Protein AF-A0A8J5ZRU1-F1 (afdb_monomer)

Sequence (84 aa):
MNSGLNTPIFILASGDLQVTGSGHCPYSTAQKAVGKDNFTLIPEGVNGIEERMTVVWDKAVVRPPPALRNVLERPSAAAERPPF

Solvent-accessible surface area (backbone atoms only — not comparable to full-atom values): 5410 Å² total; per-residue (Å²): 146,66,80,69,71,78,35,75,63,48,34,40,73,75,58,81,36,87,82,88,78,51,73,64,40,71,66,54,71,75,59,39,50,71,11,73,91,42,70,91,55,34,69,87,54,38,70,35,70,84,50,42,65,60,52,51,42,42,49,57,66,77,54,42,53,80,82,44,48,81,68,51,73,43,79,80,70,72,70,75,76,76,94,124

Secondary structure (DSSP, 8-state):
--TTTT-HHHHHHHTS-------B----HHHHGGGSS-GGGSPP-B--TTTHHHHHHIIIIIS--HHHHHHHTSTTTT------

Radius of gyration: 17.16 Å; Cα contacts (8 Å, |Δi|>4): 75; chains: 1; bounding box: 40×24×42 Å

Nearest PDB structures (foldseek):
  4b3z-assembly1_B  TM=9.427E-01  e=4.324E-05  Homo sapiens
  5mkv-assembly1_D  TM=9.386E-01  e=3.931E-04  Homo sapiens
  1gkp-assembly1_A  TM=9.559E-01  e=3.249E-02  Thermus sp.

Structure (mmCIF, N/CA/C/O backbone):
data_AF-A0A8J5ZRU1-F1
#
_entry.id   AF-A0A8J5ZRU1-F1
#
loop_
_atom_site.group_PDB
_atom_site.id
_atom_site.type_symbol
_atom_site.label_atom_id
_atom_site.label_alt_id
_atom_site.label_comp_id
_atom_site.label_asym_id
_atom_site.label_entity_id
_atom_site.label_seq_id
_atom_site.pdbx_PDB_ins_code
_atom_site.Cartn_x
_atom_site.Cartn_y
_atom_site.Cartn_z
_atom_site.occupancy
_atom_site.B_iso_or_equiv
_atom_site.auth_seq_id
_atom_site.auth_comp_id
_atom_site.auth_asym_id
_atom_site.auth_atom_id
_atom_site.pdbx_PDB_model_num
ATOM 1 N N . MET A 1 1 ? -10.652 3.065 -23.467 1.00 44.31 1 MET A N 1
ATOM 2 C CA . MET A 1 1 ? -9.520 2.121 -23.633 1.00 44.31 1 MET A CA 1
ATOM 3 C C . MET A 1 1 ? -8.184 2.730 -23.156 1.00 44.31 1 MET A C 1
ATOM 5 O O . MET A 1 1 ? -7.190 2.596 -23.844 1.00 44.31 1 MET A O 1
ATOM 9 N N . ASN A 1 2 ? -8.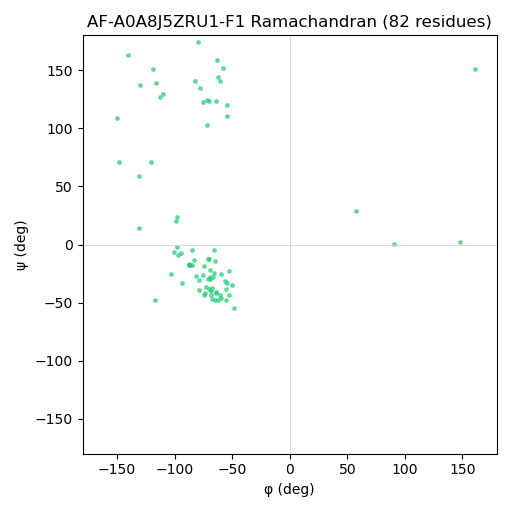124 3.364 -21.969 1.00 49.56 2 ASN A N 1
ATOM 10 C CA . ASN A 1 2 ? -6.915 4.054 -21.452 1.00 49.56 2 ASN A CA 1
ATOM 11 C C . ASN A 1 2 ? -6.542 3.676 -19.999 1.00 49.56 2 ASN A C 1
ATOM 13 O O . ASN A 1 2 ? -5.737 4.344 -19.360 1.00 49.56 2 ASN A O 1
ATOM 17 N N . SER A 1 3 ? -7.112 2.604 -19.443 1.00 58.94 3 SER A N 1
ATOM 18 C CA . SER A 1 3 ? -6.913 2.234 -18.031 1.00 58.94 3 SER A CA 1
ATOM 19 C C . SER A 1 3 ? -5.514 1.692 -17.700 1.00 58.94 3 SER A C 1
ATOM 21 O O . SER A 1 3 ? -5.174 1.590 -16.527 1.00 58.94 3 SER A O 1
ATOM 23 N N . GLY A 1 4 ? -4.690 1.353 -18.700 1.00 58.97 4 GLY A N 1
ATOM 24 C CA . GLY A 1 4 ? -3.364 0.761 -18.478 1.00 58.97 4 GLY A CA 1
ATOM 25 C C . GLY A 1 4 ? -2.250 1.758 -18.136 1.00 58.97 4 GLY A C 1
ATOM 26 O O . GLY A 1 4 ? -1.296 1.381 -17.460 1.00 58.97 4 GLY A O 1
ATOM 27 N N . LEU A 1 5 ? -2.371 3.017 -18.576 1.00 64.62 5 LEU A N 1
ATOM 28 C CA . LEU A 1 5 ? -1.305 4.025 -18.456 1.00 64.62 5 LEU A CA 1
ATOM 29 C C . LEU A 1 5 ? -1.322 4.783 -17.119 1.00 64.62 5 LEU A C 1
ATOM 31 O O . LEU A 1 5 ? -0.314 5.352 -16.733 1.00 64.62 5 LEU A O 1
ATOM 35 N N . ASN A 1 6 ? -2.429 4.751 -16.372 1.00 68.19 6 ASN A N 1
ATOM 36 C CA . ASN A 1 6 ? -2.562 5.459 -15.088 1.00 68.19 6 ASN A CA 1
ATOM 37 C C . ASN A 1 6 ? -2.316 4.553 -13.869 1.00 68.19 6 ASN A C 1
ATOM 39 O O . ASN A 1 6 ? -2.845 4.799 -12.786 1.00 68.19 6 ASN A O 1
ATOM 43 N N . THR A 1 7 ? -1.572 3.456 -14.037 1.00 84.38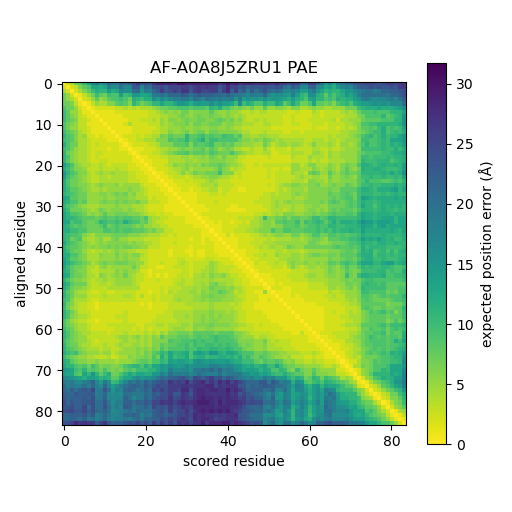 7 THR A N 1
ATOM 44 C CA . THR A 1 7 ? -1.265 2.572 -12.905 1.00 84.38 7 THR A CA 1
ATOM 45 C C . THR A 1 7 ? -0.076 3.122 -12.108 1.00 84.38 7 THR A C 1
ATOM 47 O O . THR A 1 7 ? 0.892 3.573 -12.722 1.00 84.38 7 THR A O 1
ATOM 50 N N . PRO A 1 8 ? -0.085 3.042 -10.761 1.00 87.81 8 PRO A N 1
ATOM 51 C CA . PRO A 1 8 ? 1.023 3.519 -9.925 1.00 87.81 8 PRO A CA 1
ATOM 52 C C . PRO A 1 8 ? 2.391 2.930 -10.299 1.00 87.81 8 PRO A C 1
ATOM 54 O O . PRO A 1 8 ? 3.415 3.594 -10.198 1.00 87.81 8 PRO A O 1
ATOM 57 N N . ILE A 1 9 ? 2.409 1.682 -10.772 1.00 89.75 9 ILE A N 1
ATOM 58 C CA . ILE A 1 9 ? 3.631 0.999 -11.211 1.00 89.75 9 ILE A CA 1
ATOM 59 C C . ILE A 1 9 ? 4.142 1.551 -12.546 1.00 89.75 9 ILE A C 1
ATOM 61 O O . ILE A 1 9 ? 5.349 1.670 -12.728 1.00 89.75 9 ILE A O 1
ATOM 65 N N . PHE A 1 10 ? 3.247 1.917 -13.468 1.00 86.50 10 PHE A N 1
ATOM 66 C CA . PHE A 1 10 ? 3.644 2.533 -14.733 1.00 86.50 10 PHE A CA 1
ATOM 67 C C . PHE A 1 10 ? 4.288 3.903 -14.510 1.00 86.50 10 PHE A C 1
ATOM 69 O O . PHE A 1 10 ? 5.379 4.131 -15.018 1.00 86.50 10 PHE A O 1
ATOM 76 N N . ILE A 1 11 ? 3.665 4.764 -13.697 1.00 87.44 11 ILE A N 1
ATOM 77 C CA . ILE A 1 11 ? 4.203 6.103 -13.394 1.00 87.44 11 ILE A CA 1
ATOM 78 C C . ILE A 1 11 ? 5.508 6.050 -12.582 1.00 87.44 11 ILE A C 1
ATOM 80 O O . ILE A 1 11 ? 6.351 6.935 -12.693 1.00 87.44 11 ILE A O 1
ATOM 84 N N . LEU A 1 12 ? 5.703 4.994 -11.783 1.00 88.12 12 LEU A N 1
ATOM 85 C CA . LEU A 1 12 ? 6.968 4.733 -11.096 1.00 88.12 12 LEU A CA 1
ATOM 86 C C . LEU A 1 12 ? 8.073 4.353 -12.089 1.00 88.12 12 LEU A C 1
ATOM 88 O O . LEU A 1 12 ? 9.194 4.839 -11.996 1.00 88.12 12 LEU A O 1
ATOM 92 N N . ALA A 1 13 ? 7.757 3.494 -13.059 1.00 84.62 13 ALA A N 1
ATOM 93 C CA . ALA A 1 13 ? 8.710 3.059 -14.073 1.00 84.62 13 ALA A CA 1
ATOM 94 C C . ALA A 1 13 ? 8.985 4.125 -15.153 1.00 84.62 13 ALA A C 1
ATOM 96 O O . ALA A 1 13 ? 10.066 4.112 -15.740 1.00 84.62 13 ALA A O 1
ATOM 97 N N . SER A 1 14 ? 8.046 5.045 -15.418 1.00 83.31 14 SER A N 1
ATOM 98 C CA . SER A 1 14 ? 8.259 6.194 -16.315 1.00 83.31 14 SER A CA 1
ATOM 99 C C . SER A 1 14 ? 9.135 7.286 -15.692 1.00 83.31 14 SER A C 1
ATOM 101 O O . SER A 1 14 ? 9.692 8.099 -16.426 1.00 83.31 14 SER A O 1
ATOM 103 N N . GLY A 1 15 ? 9.284 7.290 -14.362 1.00 83.88 15 GLY A N 1
ATOM 104 C CA . GLY A 1 15 ? 10.044 8.289 -13.608 1.00 83.88 15 GLY A CA 1
ATOM 105 C C . GLY A 1 15 ? 9.224 9.498 -13.138 1.00 83.88 15 GLY A C 1
ATOM 106 O O . GLY A 1 15 ? 9.778 10.372 -12.468 1.00 83.88 15 GLY A O 1
ATOM 107 N N . ASP A 1 16 ? 7.920 9.537 -13.435 1.00 87.38 16 ASP A N 1
ATOM 108 C CA . ASP A 1 16 ? 7.005 10.594 -12.972 1.00 87.38 16 ASP A CA 1
ATOM 109 C C . ASP A 1 16 ? 6.729 10.490 -11.461 1.00 87.38 16 ASP A C 1
ATOM 111 O O . ASP A 1 16 ? 6.524 11.497 -10.784 1.00 87.38 16 ASP A O 1
ATOM 115 N N . LEU A 1 17 ? 6.770 9.269 -10.920 1.00 89.06 17 LEU A N 1
ATOM 116 C CA . LEU A 1 17 ? 6.817 8.978 -9.490 1.00 89.06 17 LEU A CA 1
ATOM 117 C C . LEU A 1 17 ? 8.200 8.412 -9.151 1.00 89.06 17 LEU A C 1
ATOM 119 O O . LEU A 1 17 ? 8.641 7.463 -9.786 1.00 89.06 17 LEU A O 1
ATOM 123 N N . GLN A 1 18 ? 8.882 8.954 -8.139 1.00 88.69 18 GLN A N 1
ATOM 124 C CA . GLN A 1 18 ? 10.250 8.520 -7.805 1.00 88.69 18 GLN A CA 1
ATOM 125 C C . GLN A 1 18 ? 10.339 7.611 -6.576 1.00 88.69 18 GLN A C 1
ATOM 127 O O . GLN A 1 18 ? 11.298 6.853 -6.438 1.00 88.69 18 GLN A O 1
ATOM 132 N N . VAL A 1 19 ? 9.378 7.691 -5.652 1.00 89.25 19 VAL A N 1
ATOM 133 C CA . VAL A 1 19 ? 9.493 7.056 -4.331 1.00 89.25 19 VAL A CA 1
ATOM 134 C C . VAL A 1 19 ? 8.253 6.234 -4.011 1.00 89.25 19 VAL A C 1
ATOM 136 O O . VAL A 1 19 ? 7.124 6.679 -4.204 1.00 89.25 19 VAL A O 1
ATOM 139 N N . THR A 1 20 ? 8.475 5.040 -3.457 1.00 90.31 20 THR A N 1
ATOM 140 C CA . THR A 1 20 ? 7.425 4.208 -2.862 1.00 90.31 20 THR A CA 1
ATOM 141 C C . THR A 1 20 ? 7.620 4.105 -1.351 1.00 90.31 20 THR A C 1
ATOM 143 O O . THR A 1 20 ? 8.690 3.732 -0.860 1.00 90.31 20 THR A O 1
ATOM 146 N N . GLY A 1 21 ? 6.569 4.426 -0.600 1.00 91.06 21 GLY A N 1
ATOM 147 C CA . GLY A 1 21 ? 6.489 4.238 0.847 1.00 91.06 21 GLY A CA 1
ATOM 148 C C . GLY A 1 21 ? 5.343 3.294 1.198 1.00 91.06 21 GLY A C 1
ATOM 149 O O . GLY A 1 21 ? 4.361 3.222 0.465 1.00 91.06 21 GLY A O 1
ATOM 150 N N . SER A 1 22 ? 5.463 2.563 2.307 1.00 90.25 22 SER A N 1
ATOM 151 C CA . SER A 1 22 ? 4.406 1.656 2.776 1.00 90.25 22 SER A CA 1
ATOM 152 C C . SER A 1 22 ? 3.334 2.347 3.623 1.00 90.25 22 SER A C 1
ATOM 154 O O . SER A 1 22 ? 2.274 1.767 3.826 1.00 90.25 22 SER A O 1
ATOM 156 N N . GLY A 1 23 ? 3.600 3.549 4.153 1.00 89.44 23 GLY A N 1
ATOM 157 C CA . GLY A 1 23 ? 2.690 4.219 5.093 1.00 89.44 23 GLY A CA 1
ATOM 158 C C . GLY A 1 23 ? 2.399 3.381 6.346 1.00 89.44 23 GLY A C 1
ATOM 159 O O . GLY A 1 23 ? 1.306 3.466 6.895 1.00 89.44 23 GLY A O 1
ATOM 160 N N . HIS A 1 24 ? 3.352 2.528 6.747 1.00 88.75 24 HIS A N 1
ATOM 161 C CA . HIS A 1 24 ? 3.172 1.505 7.775 1.00 88.75 24 HIS A CA 1
ATOM 162 C C . HIS A 1 24 ? 2.652 2.093 9.095 1.00 88.75 24 HIS A C 1
ATOM 164 O O . HIS A 1 24 ? 3.372 2.795 9.801 1.00 88.75 24 HIS A O 1
ATOM 170 N N . CYS A 1 25 ? 1.399 1.767 9.413 1.00 93.06 25 CYS A N 1
ATOM 171 C CA . CYS A 1 25 ? 0.690 2.179 10.622 1.00 93.06 25 CYS A CA 1
ATOM 172 C C . CYS A 1 25 ? -0.297 1.061 11.019 1.00 93.06 25 CYS A C 1
ATOM 174 O O . CYS A 1 25 ? -1.499 1.162 10.765 1.00 93.06 25 CYS A O 1
ATOM 176 N N . PRO A 1 26 ? 0.191 -0.091 11.514 1.00 91.62 26 PRO A N 1
ATOM 177 C CA . PRO A 1 26 ? -0.667 -1.240 11.756 1.00 91.62 26 PRO A CA 1
ATOM 178 C C . PRO A 1 26 ? -1.480 -1.071 13.044 1.00 91.62 26 PRO A C 1
ATOM 180 O O . PRO A 1 26 ? -0.951 -0.748 14.105 1.00 91.62 26 PRO A O 1
ATOM 183 N N . TYR A 1 27 ? -2.768 -1.392 12.952 1.00 94.38 27 TYR A N 1
ATOM 184 C CA . TYR A 1 27 ? -3.668 -1.543 14.092 1.00 94.38 27 TYR A CA 1
ATOM 185 C C . TYR A 1 27 ? -4.152 -2.989 14.161 1.00 94.38 27 TYR A C 1
ATOM 187 O O . TYR A 1 27 ? -4.492 -3.587 13.137 1.00 94.38 27 TYR A O 1
ATOM 195 N N . SER A 1 28 ? -4.218 -3.544 15.368 1.00 95.38 28 SER A N 1
ATOM 196 C CA . SER A 1 28 ? -4.838 -4.847 15.614 1.00 95.38 28 SER A CA 1
ATOM 197 C C . SER A 1 28 ? -6.331 -4.825 15.273 1.00 95.38 28 SER A C 1
ATOM 199 O O . SER A 1 28 ? -6.982 -3.778 15.288 1.00 95.38 28 SER A O 1
ATOM 201 N N . THR A 1 29 ? -6.912 -6.001 15.038 1.00 94.62 29 THR A N 1
ATOM 202 C CA . THR A 1 29 ? -8.358 -6.142 14.805 1.00 94.62 29 THR A CA 1
ATOM 203 C C . THR A 1 29 ? -9.183 -5.542 15.945 1.00 94.62 29 THR A C 1
ATOM 205 O O . THR A 1 29 ? -10.193 -4.893 15.691 1.00 94.62 29 THR A O 1
ATOM 208 N N . ALA A 1 30 ? -8.727 -5.694 17.194 1.00 95.12 30 ALA A N 1
ATOM 209 C CA . ALA A 1 30 ? -9.382 -5.105 18.359 1.00 95.12 30 ALA A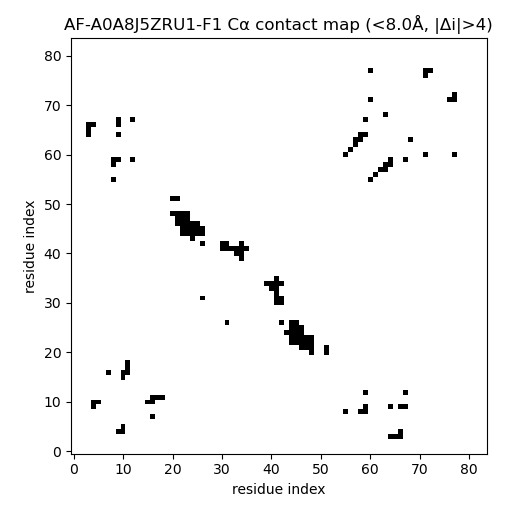 CA 1
ATOM 210 C C . ALA A 1 30 ? -9.367 -3.567 18.317 1.00 95.12 30 ALA A C 1
ATOM 212 O O . ALA A 1 30 ? -10.380 -2.938 18.607 1.00 95.12 30 ALA A O 1
ATOM 213 N N . GLN A 1 31 ? -8.255 -2.957 17.895 1.00 93.75 31 GLN A N 1
ATOM 214 C CA . GLN A 1 31 ? -8.163 -1.503 17.724 1.00 93.75 31 GLN A CA 1
ATOM 215 C C . GLN A 1 31 ? -9.042 -1.004 16.568 1.00 93.75 31 GLN A C 1
ATOM 217 O O . GLN A 1 31 ? -9.678 0.038 16.696 1.00 93.75 31 GLN A O 1
ATOM 222 N N . LYS A 1 32 ? -9.139 -1.758 15.464 1.00 94.56 32 LYS A N 1
ATOM 223 C CA . LYS A 1 32 ? -10.028 -1.408 14.343 1.00 94.56 32 LYS A CA 1
ATOM 224 C C . LYS A 1 32 ? -11.516 -1.554 14.675 1.00 94.56 32 LYS A C 1
ATOM 226 O O . LYS A 1 32 ? -12.335 -0.825 14.121 1.00 94.56 32 LYS A O 1
ATOM 231 N N . ALA A 1 33 ? -11.870 -2.445 15.602 1.00 94.12 33 ALA A N 1
ATOM 232 C CA . ALA A 1 33 ? -13.255 -2.706 15.994 1.00 94.12 33 ALA A CA 1
ATOM 233 C C . ALA A 1 33 ? -13.961 -1.509 16.661 1.00 94.12 33 ALA A C 1
ATOM 235 O O . ALA A 1 33 ? -15.188 -1.506 16.724 1.00 94.12 33 ALA A O 1
ATOM 236 N N . VAL A 1 34 ? -13.225 -0.475 17.096 1.00 94.50 34 VAL A N 1
ATOM 237 C CA . VAL A 1 34 ? -13.800 0.783 17.618 1.00 94.50 34 VAL A CA 1
ATOM 238 C C . VAL A 1 34 ? -14.753 1.440 16.611 1.00 94.50 34 VAL A C 1
ATOM 240 O O . VAL A 1 34 ? -15.740 2.049 17.014 1.00 94.50 34 VAL A O 1
ATOM 243 N N . GLY A 1 35 ? -14.513 1.271 15.307 1.00 94.00 35 GLY A N 1
ATOM 244 C CA . GLY A 1 35 ? -15.388 1.789 14.255 1.00 94.00 35 GLY A CA 1
ATOM 245 C C . GLY A 1 35 ? -16.366 0.779 13.655 1.00 94.00 35 GLY A C 1
ATOM 246 O O . GLY A 1 35 ? -16.849 1.001 12.549 1.00 94.00 35 GLY A O 1
ATOM 247 N N . LYS A 1 36 ? -16.676 -0.329 14.349 1.00 94.00 36 LYS A N 1
ATOM 248 C CA . LYS A 1 36 ? -17.605 -1.368 13.856 1.00 94.00 36 LYS A CA 1
ATOM 249 C C . LYS A 1 36 ? -18.957 -0.797 13.412 1.00 94.00 36 LYS A C 1
ATOM 251 O O . LYS A 1 36 ? -19.463 -1.189 12.365 1.00 94.00 36 LYS A O 1
ATOM 256 N N . ASP A 1 37 ? -19.512 0.118 14.204 1.00 96.12 37 ASP A N 1
ATOM 257 C CA . ASP A 1 37 ? -20.836 0.709 13.967 1.00 96.12 37 ASP A CA 1
ATOM 258 C C . ASP A 1 37 ? -20.755 2.109 13.323 1.00 96.12 37 ASP A C 1
ATOM 260 O O . ASP A 1 37 ? -21.770 2.684 12.937 1.00 96.12 37 ASP A O 1
ATOM 264 N N . ASN A 1 38 ? -19.544 2.660 13.179 1.00 94.38 38 ASN A N 1
ATOM 265 C CA . ASN A 1 38 ? -19.282 3.914 12.481 1.00 94.38 38 ASN A CA 1
ATOM 266 C C . ASN A 1 38 ? -17.876 3.896 11.862 1.00 94.38 38 ASN A C 1
ATOM 268 O O . ASN A 1 38 ? -16.873 4.024 12.571 1.00 94.38 38 ASN A O 1
ATOM 272 N N . PHE A 1 39 ? -17.811 3.799 10.532 1.00 96.06 39 PHE A N 1
ATOM 273 C CA . PHE A 1 39 ? -16.550 3.685 9.799 1.00 96.06 39 PHE A CA 1
ATOM 274 C C . PHE A 1 39 ? -15.604 4.876 10.020 1.00 96.06 39 PHE A C 1
ATOM 276 O O . PHE A 1 39 ? -14.395 4.695 9.933 1.00 96.06 39 PHE A O 1
ATOM 283 N N . THR A 1 40 ? -16.112 6.069 10.362 1.00 96.31 40 THR A N 1
ATOM 284 C CA . THR A 1 40 ? -15.259 7.249 10.602 1.00 96.31 40 THR A CA 1
ATOM 285 C C . THR A 1 40 ? -14.426 7.138 11.879 1.00 96.31 40 THR A C 1
ATOM 287 O O . THR A 1 40 ? -13.557 7.971 12.111 1.00 96.31 40 THR A O 1
ATOM 290 N N . LEU A 1 41 ? -14.724 6.158 12.740 1.00 94.94 41 LEU A N 1
ATOM 291 C CA . LEU A 1 41 ? -13.988 5.889 13.975 1.00 94.94 41 LEU A CA 1
ATOM 292 C C . LEU A 1 41 ? -12.962 4.757 13.817 1.00 94.94 41 LEU A C 1
ATOM 294 O O . LEU A 1 41 ? -12.259 4.442 14.777 1.00 94.94 41 LEU A O 1
ATOM 298 N N . ILE A 1 42 ? -12.875 4.120 12.643 1.00 95.75 42 ILE A N 1
ATOM 299 C CA . ILE A 1 42 ? -11.841 3.115 12.386 1.00 95.75 42 ILE A CA 1
ATOM 300 C C . ILE A 1 42 ? -10.493 3.848 12.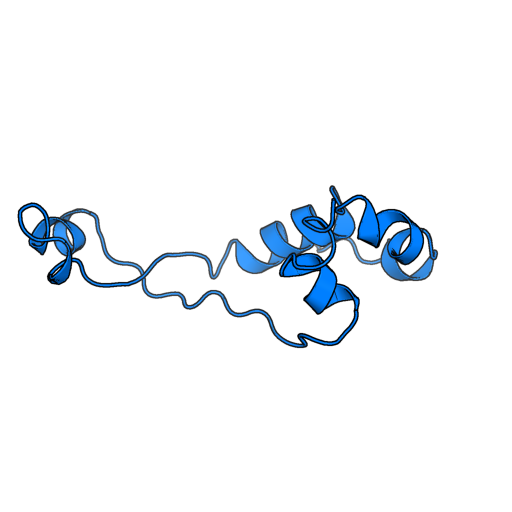293 1.00 95.75 42 ILE A C 1
ATOM 302 O O . ILE A 1 42 ? -10.357 4.751 11.470 1.00 95.75 42 ILE A O 1
ATOM 306 N N . PRO A 1 43 ? -9.480 3.488 13.101 1.00 93.56 43 PRO A N 1
ATOM 307 C CA . PRO A 1 43 ? -8.151 4.063 12.961 1.00 93.56 43 PRO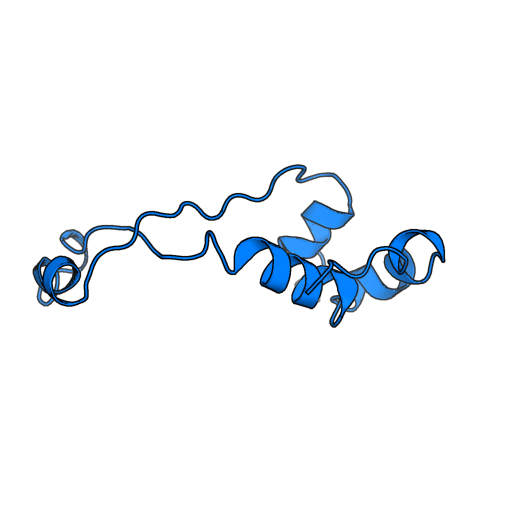 A CA 1
ATOM 308 C C . PRO A 1 43 ? -7.542 3.688 11.601 1.00 93.56 43 PRO A C 1
ATOM 310 O O . PRO A 1 43 ? -7.414 2.506 11.256 1.00 93.56 43 PRO A O 1
ATOM 313 N N . GLU A 1 44 ? -7.172 4.714 10.836 1.00 93.56 44 GLU A N 1
ATOM 314 C CA . GLU A 1 44 ? -6.632 4.580 9.484 1.00 93.56 44 GLU A CA 1
ATOM 315 C C . GLU A 1 44 ? -5.181 4.103 9.508 1.00 93.56 44 GLU A C 1
ATOM 317 O O . GLU A 1 44 ? -4.302 4.742 10.089 1.00 93.56 44 GLU A O 1
ATOM 322 N N . GLY A 1 45 ? -4.917 2.975 8.850 1.00 91.06 45 GLY A N 1
ATOM 323 C CA . GLY A 1 45 ? -3.572 2.419 8.774 1.00 91.06 45 GLY A CA 1
ATOM 324 C C . GLY A 1 45 ? -3.521 0.937 8.406 1.00 91.06 45 GLY A C 1
ATOM 325 O O . GLY A 1 45 ? -4.451 0.159 8.670 1.00 91.06 45 GLY A O 1
ATOM 326 N N . VAL A 1 46 ? -2.426 0.545 7.754 1.00 92.25 46 VAL A N 1
ATOM 327 C CA . VAL A 1 46 ? -2.161 -0.816 7.259 1.00 92.25 46 VAL A CA 1
ATOM 328 C C . VAL A 1 46 ? -0.696 -1.211 7.474 1.00 92.25 46 VAL A C 1
ATOM 330 O O . VAL A 1 46 ? 0.165 -0.362 7.720 1.00 92.25 46 VAL A O 1
ATOM 333 N N . ASN A 1 47 ? -0.409 -2.513 7.397 1.00 92.56 47 ASN A N 1
ATOM 334 C CA . ASN A 1 47 ? 0.955 -3.037 7.309 1.00 92.56 47 ASN A CA 1
ATOM 335 C C . ASN A 1 47 ? 1.497 -2.930 5.868 1.00 92.56 47 ASN A C 1
ATOM 337 O O . ASN A 1 47 ? 0.774 -2.540 4.954 1.00 92.56 47 ASN A O 1
ATOM 341 N N . GLY A 1 48 ? 2.776 -3.267 5.669 1.00 91.38 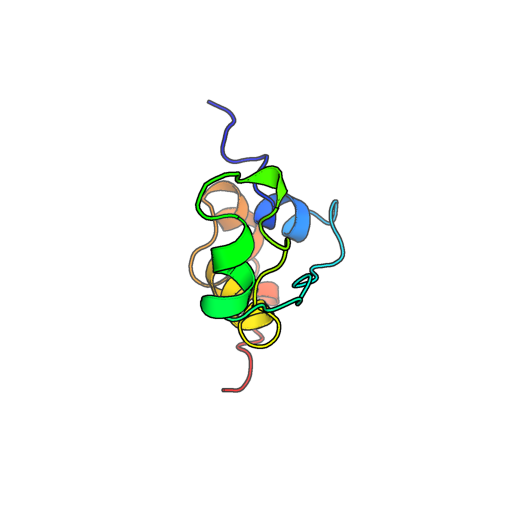48 GLY A N 1
ATOM 342 C CA . GLY A 1 48 ? 3.373 -3.249 4.328 1.00 91.38 48 GLY A CA 1
ATOM 343 C C . GLY A 1 48 ? 4.857 -2.896 4.260 1.00 91.38 48 GLY A C 1
ATOM 344 O O . GLY A 1 48 ? 5.378 -2.751 3.159 1.00 91.38 48 GLY A O 1
ATOM 345 N N . ILE A 1 49 ? 5.545 -2.667 5.390 1.00 93.44 49 ILE A N 1
ATOM 346 C CA . ILE A 1 49 ? 6.975 -2.311 5.376 1.00 93.44 49 ILE A CA 1
ATOM 347 C C . ILE A 1 49 ? 7.849 -3.480 4.909 1.00 93.44 49 ILE A C 1
ATOM 349 O O . ILE A 1 49 ? 8.764 -3.265 4.117 1.00 93.44 49 ILE A O 1
ATOM 353 N N . GLU A 1 50 ? 7.526 -4.699 5.337 1.00 91.81 50 GLU A N 1
ATOM 354 C CA . GLU A 1 50 ? 8.262 -5.916 4.984 1.00 91.81 50 GLU A CA 1
ATOM 355 C C . GLU A 1 50 ? 7.978 -6.323 3.533 1.00 91.81 50 GLU A C 1
ATOM 357 O O . GLU A 1 50 ? 8.880 -6.654 2.768 1.00 91.81 50 GLU A O 1
ATOM 362 N N . GLU A 1 51 ? 6.721 -6.217 3.110 1.00 90.62 51 GLU A N 1
ATOM 363 C CA . GLU A 1 51 ? 6.253 -6.696 1.813 1.00 90.62 51 GLU A CA 1
ATOM 364 C C . GLU A 1 51 ? 6.505 -5.698 0.676 1.00 90.62 51 GLU A C 1
ATOM 366 O O . GLU A 1 51 ? 6.402 -6.069 -0.497 1.00 90.62 51 GLU A O 1
ATOM 371 N N . ARG A 1 52 ? 6.853 -4.440 0.995 1.00 91.44 52 ARG A N 1
ATOM 372 C CA . ARG A 1 52 ? 6.979 -3.337 0.026 1.00 91.44 52 ARG A CA 1
ATOM 373 C C . ARG A 1 52 ? 7.808 -3.731 -1.192 1.00 91.44 52 ARG A C 1
ATOM 375 O O . ARG A 1 52 ? 7.346 -3.587 -2.322 1.00 91.44 52 ARG A O 1
ATOM 382 N N . MET A 1 53 ? 9.033 -4.208 -0.969 1.00 89.81 53 MET A N 1
ATOM 383 C CA . MET A 1 53 ? 9.968 -4.481 -2.065 1.00 89.81 53 MET A CA 1
ATOM 384 C C . MET A 1 53 ? 9.533 -5.684 -2.895 1.00 89.81 53 MET A C 1
ATOM 386 O O . MET A 1 53 ? 9.606 -5.634 -4.120 1.00 89.81 53 MET A O 1
ATOM 390 N N . THR A 1 54 ? 9.001 -6.719 -2.248 1.00 90.56 54 THR A N 1
ATOM 391 C CA . THR A 1 54 ? 8.479 -7.909 -2.926 1.00 90.56 54 THR A CA 1
ATOM 392 C C . THR A 1 54 ? 7.276 -7.568 -3.800 1.00 90.56 54 THR A C 1
ATOM 394 O O . THR A 1 54 ? 7.202 -8.021 -4.939 1.00 90.56 54 THR A O 1
ATOM 397 N N . VAL A 1 55 ? 6.356 -6.724 -3.318 1.00 91.00 55 VAL A N 1
ATOM 398 C CA . VAL A 1 55 ? 5.187 -6.286 -4.095 1.00 91.00 55 VAL A CA 1
ATOM 399 C C . VAL A 1 55 ? 5.604 -5.408 -5.272 1.00 91.00 55 VAL A C 1
ATOM 401 O O . VAL A 1 55 ? 5.139 -5.639 -6.386 1.00 91.00 55 VAL A O 1
ATOM 404 N N . VAL A 1 56 ? 6.487 -4.425 -5.061 1.00 90.12 56 VAL A N 1
ATOM 405 C CA . VAL A 1 56 ? 6.980 -3.573 -6.158 1.00 90.12 56 VAL A CA 1
ATOM 406 C C . VAL A 1 56 ? 7.672 -4.427 -7.219 1.00 90.12 56 VAL A C 1
ATOM 408 O O . VAL A 1 56 ? 7.353 -4.297 -8.397 1.00 90.12 56 VAL A O 1
ATOM 411 N N . TRP A 1 57 ? 8.543 -5.353 -6.815 1.00 87.62 57 TRP A N 1
ATOM 412 C CA . TRP A 1 57 ? 9.237 -6.255 -7.732 1.00 87.62 57 TRP A CA 1
ATOM 413 C C . TRP A 1 57 ? 8.284 -7.174 -8.499 1.00 87.62 57 TRP A C 1
ATOM 415 O O . TRP A 1 57 ? 8.360 -7.280 -9.722 1.00 87.62 57 TRP A O 1
ATOM 425 N N . ASP A 1 58 ? 7.346 -7.820 -7.809 1.00 89.56 58 ASP A N 1
ATOM 426 C CA . ASP A 1 58 ? 6.381 -8.709 -8.449 1.00 89.56 58 ASP A CA 1
ATOM 427 C C . ASP A 1 58 ? 5.516 -7.964 -9.477 1.00 89.56 58 ASP A C 1
ATOM 429 O O . ASP A 1 58 ? 5.318 -8.450 -10.590 1.00 89.56 58 ASP A O 1
ATOM 433 N N . LYS A 1 59 ? 5.036 -6.761 -9.144 1.00 89.56 59 LYS A N 1
ATOM 434 C CA . LYS A 1 59 ? 4.159 -5.982 -10.030 1.00 89.56 59 LYS A CA 1
ATOM 435 C C . LYS A 1 59 ? 4.899 -5.268 -11.154 1.00 89.56 59 LYS A C 1
ATOM 437 O O . LYS A 1 59 ? 4.311 -5.060 -12.213 1.00 89.56 59 LYS A O 1
ATOM 442 N N . ALA A 1 60 ? 6.146 -4.866 -10.928 1.00 85.88 60 ALA A N 1
ATOM 443 C CA . ALA A 1 60 ? 6.925 -4.123 -11.909 1.00 85.88 60 ALA A CA 1
ATOM 444 C C . ALA A 1 60 ? 7.797 -5.025 -12.782 1.00 85.88 60 ALA A C 1
ATOM 446 O O . ALA A 1 60 ? 7.976 -4.699 -13.942 1.00 85.88 60 ALA A O 1
ATOM 447 N N . VAL A 1 61 ? 8.320 -6.140 -12.267 1.00 85.62 61 VAL A N 1
ATOM 448 C CA . VAL A 1 61 ? 9.350 -6.941 -12.954 1.00 85.62 61 VAL A CA 1
ATOM 449 C C . VAL A 1 61 ? 8.870 -8.348 -13.283 1.00 85.62 61 VAL A C 1
ATOM 451 O O . VAL A 1 61 ? 9.020 -8.791 -14.418 1.00 85.62 61 VAL A O 1
ATOM 454 N N . VAL A 1 62 ? 8.258 -9.055 -12.328 1.00 87.44 62 VAL A N 1
ATOM 455 C CA . VAL A 1 62 ? 7.794 -10.438 -12.564 1.00 87.44 62 VAL A CA 1
ATOM 456 C C . VAL A 1 62 ? 6.537 -10.451 -13.433 1.00 87.44 62 VAL A C 1
ATOM 458 O O . VAL A 1 62 ? 6.404 -11.266 -14.345 1.00 87.44 62 VAL A O 1
ATOM 461 N N . ARG A 1 63 ? 5.594 -9.548 -13.150 1.00 85.50 63 ARG A N 1
ATOM 462 C CA . ARG A 1 63 ? 4.283 -9.474 -13.805 1.00 85.50 63 ARG A CA 1
ATOM 463 C C . ARG A 1 63 ? 3.977 -8.053 -14.275 1.00 85.50 63 ARG A C 1
ATOM 465 O O . ARG A 1 63 ? 2.967 -7.482 -13.852 1.00 85.50 63 ARG A O 1
ATOM 472 N N . PRO A 1 64 ? 4.818 -7.476 -15.151 1.00 84.06 64 PRO A N 1
ATOM 473 C CA . PRO A 1 64 ? 4.630 -6.108 -15.580 1.00 84.06 64 PRO A CA 1
ATOM 474 C C . PRO A 1 64 ? 3.296 -5.930 -16.309 1.00 84.06 64 PRO A C 1
ATOM 476 O O . PRO A 1 64 ? 2.876 -6.808 -17.081 1.00 84.06 64 PRO A O 1
ATOM 479 N N . PRO A 1 65 ? 2.632 -4.776 -16.125 1.00 83.69 65 PRO A N 1
ATOM 480 C CA . PRO A 1 65 ? 1.479 -4.426 -16.933 1.00 83.69 65 PRO A CA 1
ATOM 481 C C . PRO A 1 65 ? 1.870 -4.405 -18.421 1.00 83.69 65 PRO A C 1
ATOM 483 O O . PRO A 1 65 ? 3.021 -4.102 -18.748 1.00 83.69 65 PRO A O 1
ATOM 486 N N . PRO A 1 66 ? 0.928 -4.668 -19.347 1.00 84.00 66 PRO A N 1
ATOM 487 C CA . PRO A 1 66 ? 1.213 -4.687 -20.784 1.00 84.00 66 PRO A CA 1
ATOM 488 C C . PRO A 1 66 ? 1.955 -3.441 -21.285 1.00 84.00 66 PRO A C 1
ATOM 490 O O . PRO A 1 66 ? 2.832 -3.555 -22.134 1.00 84.00 66 PRO A O 1
ATOM 493 N N . ALA A 1 67 ? 1.660 -2.275 -20.700 1.00 81.12 67 ALA A N 1
ATOM 494 C CA . ALA A 1 67 ? 2.306 -1.004 -21.019 1.00 81.12 67 ALA A CA 1
ATOM 495 C C . ALA A 1 67 ? 3.807 -0.939 -20.660 1.00 81.12 67 ALA A C 1
ATOM 497 O O . ALA A 1 67 ? 4.530 -0.162 -21.273 1.00 81.12 67 ALA A O 1
ATOM 498 N N . LEU A 1 68 ? 4.289 -1.746 -19.705 1.00 77.69 68 LEU A N 1
ATOM 499 C CA . LEU A 1 68 ? 5.702 -1.785 -19.297 1.00 77.69 68 LEU A CA 1
ATOM 500 C C . LEU A 1 68 ? 6.517 -2.900 -19.957 1.00 77.69 68 LEU A C 1
ATOM 502 O O . LEU A 1 68 ? 7.741 -2.887 -19.850 1.00 77.69 68 LEU A O 1
ATOM 506 N N . ARG A 1 69 ? 5.884 -3.837 -20.674 1.00 76.81 69 ARG A N 1
ATOM 507 C CA . ARG A 1 69 ? 6.590 -4.974 -21.298 1.00 76.81 69 ARG A CA 1
ATOM 508 C C . ARG A 1 69 ? 7.731 -4.513 -22.208 1.00 76.81 69 ARG A C 1
ATOM 510 O O . ARG A 1 69 ? 8.864 -4.935 -22.030 1.00 76.81 69 ARG A O 1
ATOM 517 N N . ASN A 1 70 ? 7.459 -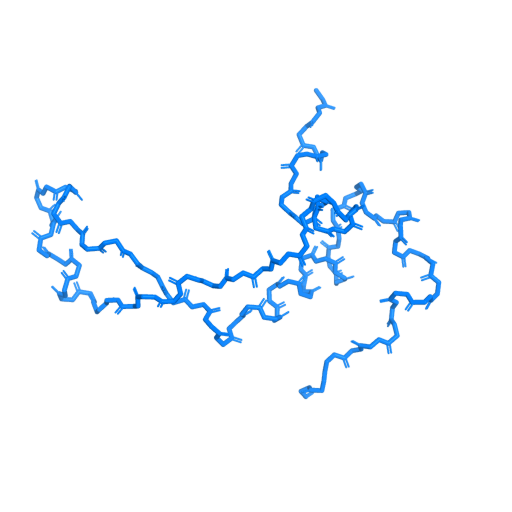3.538 -23.071 1.00 70.38 70 ASN A N 1
ATOM 518 C CA . ASN A 1 70 ? 8.452 -2.994 -24.004 1.00 70.38 70 ASN A CA 1
ATOM 519 C C . ASN A 1 70 ? 9.568 -2.185 -23.311 1.00 70.38 70 ASN A C 1
ATOM 521 O O . ASN A 1 70 ? 10.635 -1.982 -23.886 1.00 70.38 70 ASN A O 1
ATOM 525 N N . VAL A 1 71 ? 9.324 -1.683 -22.095 1.00 66.81 71 VAL A N 1
ATOM 526 C CA . VAL A 1 71 ? 10.313 -0.926 -21.307 1.00 66.81 71 VAL A CA 1
ATOM 527 C C . VAL A 1 71 ? 11.300 -1.882 -20.634 1.00 66.81 71 VAL A C 1
ATOM 529 O O . VAL A 1 71 ? 12.499 -1.609 -20.594 1.00 66.81 71 VAL A O 1
ATOM 532 N N . LEU A 1 72 ? 10.797 -3.017 -20.146 1.00 62.47 72 LEU A N 1
ATOM 533 C CA . LEU A 1 72 ? 11.546 -3.993 -19.351 1.00 62.47 72 LEU A CA 1
ATOM 534 C C . LEU A 1 72 ? 12.283 -5.046 -20.182 1.00 62.47 72 LEU A C 1
ATOM 536 O O . LEU A 1 72 ? 13.212 -5.660 -19.672 1.00 62.47 72 LEU A O 1
ATOM 540 N N . GLU A 1 73 ? 11.940 -5.222 -21.461 1.00 60.47 73 GLU A N 1
ATOM 541 C CA . GLU A 1 73 ? 12.718 -6.060 -22.391 1.00 60.47 73 GLU A CA 1
ATOM 542 C C . GLU A 1 73 ? 14.128 -5.508 -22.682 1.00 60.47 73 GLU A C 1
ATOM 544 O O . GLU A 1 73 ? 14.940 -6.163 -23.336 1.00 60.47 73 GLU A O 1
ATOM 549 N N . ARG A 1 74 ? 14.473 -4.321 -22.162 1.00 50.28 74 ARG A N 1
ATOM 550 C CA . ARG A 1 74 ? 15.851 -3.830 -22.185 1.00 50.28 74 ARG A CA 1
ATOM 551 C C . ARG A 1 74 ? 16.695 -4.638 -21.182 1.00 50.28 74 ARG A C 1
ATOM 553 O O . ARG A 1 74 ? 16.384 -4.609 -19.991 1.00 50.28 74 ARG A O 1
ATOM 560 N N . PRO A 1 75 ? 17.807 -5.272 -21.611 1.00 46.53 75 PRO A N 1
ATOM 561 C CA . PRO A 1 75 ? 18.604 -6.201 -20.794 1.00 46.53 75 PRO A CA 1
ATOM 562 C C . PRO A 1 75 ? 19.058 -5.674 -19.422 1.00 46.53 75 PRO A C 1
ATOM 564 O O . PRO A 1 75 ? 19.328 -6.457 -18.520 1.00 46.53 75 PRO A O 1
ATOM 567 N N . SER A 1 76 ? 19.127 -4.351 -19.254 1.00 53.09 76 SER A N 1
ATOM 568 C CA . SER A 1 76 ? 19.586 -3.688 -18.028 1.00 53.09 76 SER A CA 1
ATOM 569 C C . SER A 1 76 ? 18.624 -3.837 -16.833 1.00 53.09 76 SER A C 1
ATOM 571 O O . SER A 1 76 ? 19.069 -3.851 -15.693 1.00 53.09 76 SER A O 1
ATOM 573 N N . ALA A 1 77 ? 17.308 -3.966 -17.060 1.00 50.09 77 ALA A N 1
ATOM 574 C CA . ALA A 1 77 ? 16.306 -3.944 -15.981 1.00 50.09 77 ALA A CA 1
ATOM 575 C C . ALA A 1 77 ? 16.024 -5.320 -15.343 1.00 50.09 77 ALA A C 1
ATOM 577 O O . ALA A 1 77 ? 15.475 -5.395 -14.247 1.00 50.09 77 ALA A O 1
ATOM 578 N N . ALA A 1 78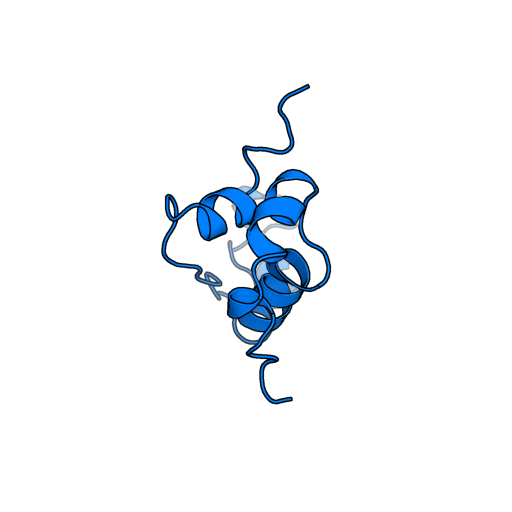 ? 16.400 -6.415 -16.011 1.00 50.19 78 ALA A N 1
ATOM 579 C CA . ALA A 1 78 ? 16.138 -7.783 -15.552 1.00 50.19 78 ALA A CA 1
ATOM 580 C C . ALA A 1 78 ? 17.189 -8.323 -14.557 1.00 50.19 78 ALA A C 1
ATOM 582 O O . ALA A 1 78 ? 17.052 -9.447 -14.072 1.00 50.19 78 ALA A O 1
ATOM 583 N N . ALA A 1 79 ? 18.253 -7.562 -14.283 1.00 47.31 79 ALA A N 1
ATOM 584 C CA . ALA A 1 79 ? 19.505 -8.118 -13.770 1.00 47.31 79 ALA A CA 1
ATOM 585 C C . ALA A 1 79 ? 19.687 -8.112 -12.242 1.00 47.31 79 ALA A C 1
ATOM 587 O O . ALA A 1 79 ? 20.624 -8.744 -11.767 1.00 47.31 79 ALA A O 1
ATOM 588 N N . GLU A 1 80 ? 18.810 -7.500 -11.445 1.00 52.75 80 GLU A N 1
ATOM 589 C CA . GLU A 1 80 ? 19.000 -7.458 -9.985 1.00 52.75 80 GLU A CA 1
ATOM 590 C C . GLU A 1 80 ? 17.831 -8.107 -9.250 1.00 52.75 80 GLU A C 1
ATOM 592 O O . GLU A 1 80 ? 17.001 -7.456 -8.621 1.00 52.75 80 GLU A O 1
ATOM 597 N N . ARG A 1 81 ? 17.762 -9.439 -9.355 1.00 53.50 81 ARG A N 1
ATOM 598 C CA . ARG A 1 81 ? 16.913 -10.266 -8.492 1.00 53.50 81 ARG A CA 1
ATOM 599 C C . ARG A 1 81 ? 17.285 -9.940 -7.029 1.00 53.50 81 ARG A C 1
ATOM 601 O O . ARG A 1 81 ? 18.450 -10.130 -6.678 1.00 53.50 81 ARG A O 1
ATOM 608 N N . PRO A 1 8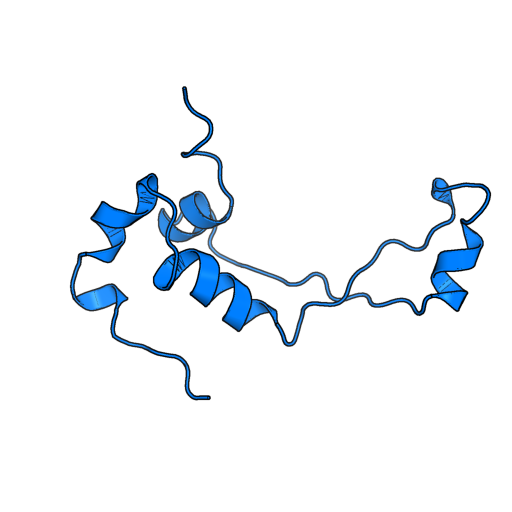2 ? 16.362 -9.447 -6.182 1.00 49.16 82 PRO A N 1
ATOM 609 C CA . PRO A 1 82 ? 16.686 -9.152 -4.789 1.00 49.16 82 PRO A CA 1
ATOM 610 C C . PRO A 1 82 ? 17.135 -10.440 -4.080 1.00 49.16 82 PRO A C 1
ATOM 612 O O . PRO A 1 82 ? 16.560 -11.500 -4.353 1.00 49.16 82 PRO A O 1
ATOM 615 N N . PRO A 1 83 ? 18.155 -10.381 -3.204 1.00 52.97 83 PRO A N 1
ATOM 616 C CA . PRO A 1 83 ? 18.613 -11.548 -2.475 1.00 52.97 83 PRO A CA 1
ATOM 617 C C . PRO A 1 83 ? 17.564 -11.899 -1.418 1.00 52.97 83 PRO A C 1
ATOM 619 O O . PRO A 1 83 ? 17.464 -11.242 -0.384 1.00 52.97 83 PRO A O 1
ATOM 622 N N . PHE A 1 84 ? 16.782 -12.931 -1.706 1.00 54.09 84 PHE A N 1
ATOM 623 C CA . PHE A 1 84 ? 16.203 -13.810 -0.700 1.00 54.09 84 PHE A CA 1
ATOM 624 C C . PHE A 1 84 ? 16.653 -15.229 -1.033 1.00 54.09 84 PHE A C 1
ATOM 626 O O . PHE A 1 84 ? 16.507 -15.621 -2.217 1.00 54.09 84 PHE A O 1
#

InterPro domains:
  IPR032466 Metal-dependent hydrolase [SSF51556] (12-77)
  IPR050378 Metallo-dependent Hydrolases Superfamily [PTHR11647] (11-63)

pLDDT: mean 81.3, std 15.84, range [44.31, 96.31]

Organism: Galemys pyrenaicus (NCBI:txid202257)

Mean predicted aligned error: 8.09 Å

Foldseek 3Di:
DPVQCPDPLNCCLVVVDPDDDQQADDDDPVQQCCCVVPNVNGDDHDHPPVCVVVVSCCDNPVPDGPVCPVVCVPPVNNPCDDDD